Protein AF-A0A8E3B2D6-F1 (afdb_monomer_lite)

Secondary structure (DSSP, 8-state):
--PPPPHHHHHHHHHHHHTT--HHHHHHHHT--TTHHHHHHHHTT-----------HHHHHHHHHHHHHHHTTS---PPPPP----------HHHHHHHHHTT--HHHHHHHTT--HHHHHHHH-

Foldseek 3Di:
DPPPDDVVLLVVLQVCQQVQHQLVVNCVVVVHDSCVSVVSCVVVVHDHPHPPDPDPVVVVVVVVVVVVVVVVPDDDDDDDDDPPPDPPDCPPLVVLVVVVVVVDDLVVSCVVRVHDSVVSVVSVD

Structure (mmCIF, N/CA/C/O backbone):
data_AF-A0A8E3B2D6-F1
#
_entry.id   AF-A0A8E3B2D6-F1
#
loop_
_atom_site.group_PDB
_atom_site.id
_atom_site.type_symbol
_atom_site.label_atom_id
_atom_site.label_alt_id
_atom_site.label_comp_id
_atom_site.label_asym_id
_atom_site.label_entity_id
_atom_site.label_seq_id
_atom_site.pdbx_PDB_ins_code
_atom_site.Cartn_x
_atom_site.Cartn_y
_atom_site.Cartn_z
_atom_site.occupancy
_atom_site.B_iso_or_equiv
_atom_site.auth_seq_id
_atom_site.auth_comp_id
_atom_site.auth_asym_id
_atom_site.auth_atom_id
_atom_site.pdbx_PD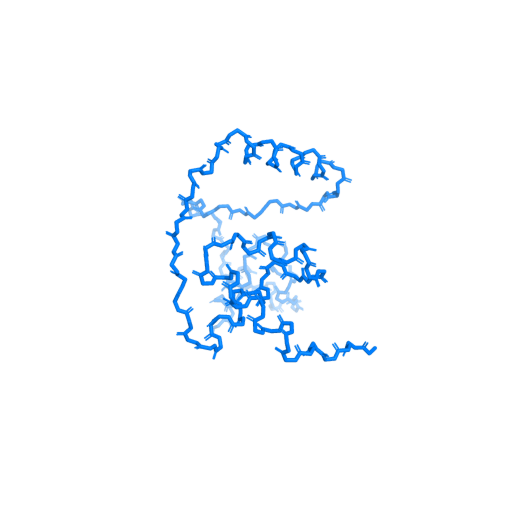B_model_num
ATOM 1 N N . MET A 1 1 ? 3.309 16.038 20.277 1.00 38.91 1 MET A N 1
ATOM 2 C CA . MET A 1 1 ? 3.167 14.823 21.113 1.00 38.91 1 MET A CA 1
ATOM 3 C C . MET A 1 1 ? 1.887 14.099 20.717 1.00 38.91 1 MET A C 1
ATOM 5 O O . MET A 1 1 ? 0.816 14.669 20.875 1.00 38.91 1 MET A O 1
ATOM 9 N N . ILE A 1 2 ? 1.976 12.890 20.154 1.00 51.38 2 ILE A N 1
ATOM 10 C CA . ILE A 1 2 ? 0.794 12.060 19.865 1.00 51.38 2 ILE A CA 1
ATOM 11 C C . ILE A 1 2 ?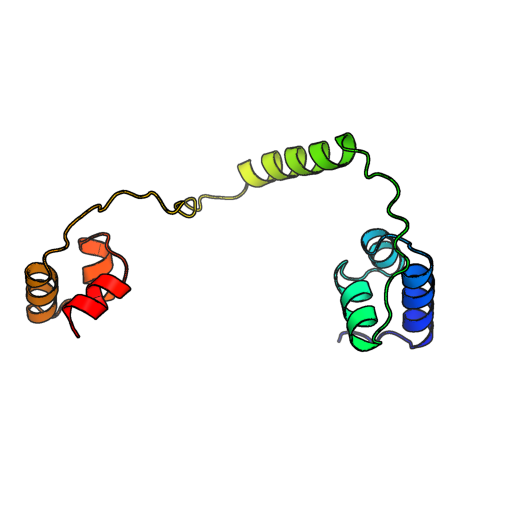 0.401 11.389 21.182 1.00 51.38 2 ILE A C 1
ATOM 13 O O . ILE A 1 2 ? 1.166 10.589 21.716 1.00 51.38 2 ILE A O 1
ATOM 17 N N . LYS A 1 3 ? -0.750 11.767 21.744 1.00 60.06 3 LYS A N 1
ATOM 18 C CA . LYS A 1 3 ? -1.243 11.208 23.009 1.00 60.06 3 LYS A CA 1
ATOM 19 C C . LYS A 1 3 ? -1.510 9.707 22.801 1.00 60.06 3 LYS A C 1
ATOM 21 O O . LYS A 1 3 ? -2.235 9.370 21.861 1.00 60.06 3 LYS A O 1
ATOM 26 N N . PRO A 1 4 ? -0.929 8.802 23.608 1.00 63.56 4 PRO A N 1
ATOM 27 C CA . PRO A 1 4 ? -1.187 7.376 23.465 1.00 63.56 4 PRO A CA 1
ATOM 28 C C . PRO A 1 4 ? -2.681 7.113 23.675 1.00 63.56 4 PRO A C 1
ATOM 30 O O . PRO A 1 4 ? -3.291 7.590 24.630 1.00 63.56 4 PRO A O 1
ATOM 33 N N . LEU A 1 5 ? -3.286 6.398 22.728 1.00 69.38 5 LEU A N 1
ATOM 34 C CA . LEU A 1 5 ? -4.701 6.051 22.768 1.00 69.38 5 LEU A CA 1
ATOM 35 C C . LEU A 1 5 ? -4.975 5.152 23.985 1.00 69.38 5 LEU A C 1
ATOM 37 O O . LEU A 1 5 ? -4.338 4.098 24.086 1.00 69.38 5 LEU A O 1
ATOM 41 N N . SER A 1 6 ? -5.914 5.563 24.852 1.00 82.19 6 SER A N 1
ATOM 42 C CA . SER A 1 6 ? -6.349 4.788 26.030 1.00 82.19 6 SER A CA 1
ATOM 43 C C . SER A 1 6 ? -6.769 3.377 25.630 1.00 82.19 6 SER A C 1
ATOM 45 O O . SER A 1 6 ? -7.349 3.183 24.555 1.00 82.19 6 SER A O 1
ATOM 47 N N . GLU A 1 7 ? -6.505 2.398 26.491 1.00 80.50 7 GLU A N 1
ATOM 48 C CA . GLU A 1 7 ? -6.865 1.001 26.236 1.00 80.50 7 GLU A CA 1
ATOM 49 C C . GLU A 1 7 ? -8.373 0.808 26.037 1.00 80.50 7 GLU A C 1
ATOM 51 O O . GLU A 1 7 ? -8.776 0.029 25.173 1.00 80.50 7 GLU A O 1
ATOM 56 N N . ASP A 1 8 ? -9.210 1.585 26.728 1.00 84.25 8 ASP A N 1
ATOM 57 C CA . ASP A 1 8 ? -10.671 1.555 26.569 1.00 84.25 8 ASP A CA 1
ATOM 58 C C . ASP A 1 8 ? -11.097 1.889 25.140 1.00 84.25 8 ASP A C 1
ATOM 60 O O . ASP A 1 8 ? -11.921 1.201 24.538 1.00 84.25 8 ASP A O 1
ATOM 64 N N . LYS A 1 9 ? -10.458 2.901 24.541 1.00 84.56 9 LYS A N 1
ATOM 65 C CA . LYS A 1 9 ? -10.723 3.283 23.150 1.00 84.56 9 LYS A CA 1
ATOM 66 C C . LYS A 1 9 ? -10.307 2.174 22.191 1.00 84.56 9 LYS A C 1
ATOM 68 O O . LYS A 1 9 ? -11.007 1.928 21.217 1.00 84.56 9 LYS A O 1
ATOM 73 N N . ARG A 1 10 ? -9.194 1.482 22.464 1.00 86.19 10 ARG A N 1
ATOM 74 C CA . ARG A 1 10 ? -8.750 0.341 21.645 1.00 86.19 10 ARG A CA 1
ATOM 75 C C . ARG A 1 10 ? -9.746 -0.810 21.696 1.00 86.19 10 ARG A C 1
ATOM 77 O O . ARG A 1 10 ? -10.041 -1.378 20.646 1.00 86.19 10 ARG A O 1
ATOM 84 N N . ARG A 1 11 ? -10.283 -1.132 22.877 1.00 86.94 11 ARG A N 1
ATOM 85 C CA . ARG A 1 11 ? -11.314 -2.173 23.013 1.00 86.94 11 ARG A CA 1
ATOM 86 C C . ARG A 1 11 ? -12.575 -1.813 22.245 1.00 86.94 11 ARG A C 1
ATOM 88 O O . ARG A 1 11 ? -13.087 -2.659 21.521 1.00 86.94 11 ARG A O 1
ATOM 95 N N . GLU A 1 12 ? -13.023 -0.566 22.339 1.00 88.56 12 GLU A N 1
ATOM 96 C CA . GLU A 1 12 ? -14.249 -0.142 21.663 1.00 88.56 12 GLU A CA 1
ATOM 97 C C . GLU A 1 12 ? -14.108 -0.154 20.133 1.00 88.56 12 GLU A C 1
ATOM 99 O O . GLU A 1 12 ? -14.977 -0.664 19.427 1.00 88.56 12 GLU A O 1
ATOM 104 N N . ILE A 1 13 ? -12.960 0.286 19.606 1.00 87.00 13 ILE A N 1
ATOM 105 C CA . ILE A 1 13 ? -12.628 0.169 18.174 1.00 87.00 13 ILE A CA 1
ATOM 106 C C . ILE A 1 13 ? -12.706 -1.288 17.714 1.00 87.00 13 ILE A C 1
ATOM 108 O O . ILE A 1 13 ? -13.289 -1.579 16.669 1.00 87.00 13 ILE A O 1
ATOM 112 N N . MET A 1 14 ? -12.130 -2.209 18.489 1.00 86.38 14 MET A N 1
ATOM 113 C CA . MET A 1 14 ? -12.133 -3.631 18.149 1.00 86.38 14 MET A CA 1
ATOM 114 C C . MET A 1 14 ? -13.523 -4.255 18.267 1.00 86.38 14 MET A C 1
ATOM 116 O O . MET A 1 14 ? -13.874 -5.090 17.435 1.00 86.38 14 MET A O 1
ATOM 120 N N . ARG A 1 15 ? -14.341 -3.817 19.229 1.00 86.38 15 ARG A N 1
ATOM 121 C CA . ARG A 1 15 ? -15.745 -4.229 19.351 1.00 86.38 15 ARG A CA 1
ATOM 122 C C . ARG A 1 15 ? -16.531 -3.874 18.089 1.00 86.38 15 ARG A C 1
ATOM 124 O O . ARG A 1 15 ? -17.184 -4.746 17.521 1.00 86.38 15 ARG A O 1
ATOM 131 N N . LEU A 1 16 ? -16.416 -2.632 17.615 1.00 84.75 16 LEU A N 1
ATOM 132 C CA . LEU A 1 16 ? -17.072 -2.175 16.383 1.00 84.75 16 LEU A CA 1
ATOM 133 C C . LEU A 1 16 ? -16.528 -2.895 15.142 1.00 84.75 16 LEU A C 1
ATOM 135 O O . LEU A 1 16 ? -17.289 -3.264 14.249 1.00 84.75 16 LEU A O 1
ATOM 139 N N . TYR A 1 17 ? -15.218 -3.151 15.103 1.00 83.94 17 TYR A N 1
ATOM 140 C CA . TYR A 1 17 ? -14.580 -3.878 14.007 1.00 83.94 17 TYR A CA 1
ATOM 141 C C . TYR A 1 17 ? -15.098 -5.318 13.891 1.00 83.94 17 TYR A C 1
ATOM 143 O O . TYR A 1 17 ? -15.428 -5.772 12.795 1.00 83.94 17 TYR A O 1
ATOM 151 N N . VAL A 1 18 ? -15.213 -6.027 15.019 1.00 83.31 18 VAL A N 1
ATOM 152 C CA . VAL A 1 18 ? -15.770 -7.390 15.077 1.00 83.31 18 VAL A CA 1
ATOM 153 C C . VAL A 1 18 ? -17.269 -7.399 14.775 1.00 83.31 18 VAL A C 1
ATOM 155 O O . VAL A 1 18 ? -17.741 -8.333 14.130 1.00 83.31 18 VAL A O 1
ATOM 158 N N . ALA A 1 19 ? -17.997 -6.350 15.168 1.00 81.75 19 ALA A N 1
ATOM 159 C CA . ALA A 1 19 ? -19.407 -6.157 14.826 1.00 81.75 19 ALA A CA 1
ATOM 160 C C . ALA A 1 19 ? -19.649 -5.890 13.326 1.00 81.75 19 ALA A C 1
ATOM 162 O O . ALA A 1 19 ? -20.794 -5.832 12.896 1.00 81.75 19 ALA A O 1
ATOM 163 N N . GLY A 1 20 ? -18.589 -5.740 12.524 1.00 77.94 20 GLY A N 1
ATOM 164 C CA . GLY A 1 20 ? -18.686 -5.564 11.076 1.00 77.94 20 GLY A CA 1
ATOM 165 C C . GLY A 1 20 ? -18.743 -4.106 10.623 1.00 77.94 20 GLY A C 1
ATOM 166 O O . GLY A 1 20 ? -18.706 -3.866 9.415 1.00 77.94 20 GLY A O 1
ATOM 167 N N . VAL A 1 21 ? -18.720 -3.135 11.544 1.00 82.56 21 VAL A N 1
ATOM 168 C CA . VAL A 1 21 ? -18.785 -1.701 11.219 1.00 82.56 21 VAL A CA 1
ATOM 169 C C . VAL A 1 21 ? -17.645 -1.317 10.258 1.00 82.56 21 VAL A C 1
ATOM 171 O O . VAL A 1 21 ? -16.503 -1.768 10.436 1.00 82.56 21 VAL A O 1
ATOM 174 N N . PRO A 1 22 ? -17.907 -0.513 9.212 1.00 82.44 22 PRO A N 1
ATOM 175 C CA . PRO A 1 22 ? -16.874 -0.071 8.284 1.00 82.44 22 PRO A CA 1
ATOM 176 C C . PRO A 1 22 ? -15.737 0.673 8.992 1.00 82.44 22 PRO A C 1
ATOM 178 O O . PRO A 1 22 ? -15.957 1.582 9.790 1.00 82.44 22 PRO A O 1
ATOM 181 N N . THR A 1 23 ? -14.488 0.357 8.640 1.00 82.38 23 THR A N 1
ATOM 182 C CA . THR A 1 23 ? -13.305 0.988 9.254 1.00 82.38 23 THR A CA 1
ATOM 183 C C . THR A 1 23 ? -13.275 2.505 9.084 1.00 82.38 23 THR A C 1
ATOM 185 O O . THR A 1 23 ? -12.739 3.196 9.943 1.00 82.38 23 THR A O 1
ATOM 188 N N . ALA A 1 24 ? -13.873 3.032 8.011 1.00 80.56 24 ALA A N 1
ATOM 189 C CA . ALA A 1 24 ? -14.004 4.467 7.774 1.00 80.56 24 ALA A CA 1
ATOM 190 C C . ALA A 1 24 ? -14.919 5.152 8.803 1.00 80.56 24 ALA A C 1
ATOM 192 O O . ALA A 1 24 ? -14.613 6.256 9.251 1.00 80.56 24 ALA A O 1
ATOM 193 N N . GLU A 1 25 ? -16.008 4.497 9.205 1.00 83.12 25 GLU A N 1
ATOM 194 C CA . GLU A 1 25 ? -16.927 5.017 10.221 1.00 83.12 25 GLU A CA 1
ATOM 195 C C . GLU A 1 25 ? -16.304 4.954 11.609 1.00 83.12 25 GLU A C 1
ATOM 197 O O . GLU A 1 25 ? -16.301 5.957 12.324 1.00 83.12 25 GLU A O 1
ATOM 202 N N . ILE A 1 26 ? -15.670 3.825 11.944 1.00 85.50 26 ILE A N 1
ATOM 203 C CA . ILE A 1 26 ? -14.900 3.684 13.186 1.00 85.50 26 ILE A CA 1
ATOM 204 C C . ILE A 1 26 ? -13.812 4.766 13.241 1.00 85.50 26 ILE A C 1
ATOM 206 O O . ILE A 1 26 ? -13.649 5.460 14.238 1.00 85.50 26 ILE A O 1
ATOM 210 N N . ALA A 1 27 ? -13.087 4.983 12.148 1.00 85.06 27 ALA A N 1
ATOM 211 C CA . ALA A 1 27 ? -12.042 5.994 12.106 1.00 85.06 27 ALA A CA 1
ATOM 212 C C . ALA A 1 27 ? -12.579 7.422 12.294 1.00 85.06 27 ALA A C 1
ATOM 214 O O . ALA A 1 27 ? -11.969 8.205 13.023 1.00 85.06 27 ALA A O 1
ATOM 215 N N . LYS A 1 28 ? -13.738 7.744 11.702 1.00 84.38 28 LYS A N 1
ATOM 216 C CA . LYS A 1 28 ? -14.411 9.039 11.880 1.00 84.38 28 LYS A CA 1
ATOM 217 C C . LYS A 1 28 ? -14.865 9.244 13.326 1.00 84.38 28 LYS A C 1
ATOM 219 O O . LYS A 1 28 ? -14.605 10.305 13.885 1.00 84.38 28 LYS A O 1
ATOM 224 N N . ALA A 1 29 ? -15.477 8.231 13.938 1.00 84.44 29 ALA A N 1
ATOM 225 C CA . ALA A 1 29 ? -15.976 8.298 15.313 1.00 84.44 29 ALA A CA 1
ATOM 226 C C . ALA A 1 29 ? -14.858 8.551 16.339 1.00 84.44 29 ALA A C 1
ATOM 228 O O . ALA A 1 29 ? -15.069 9.237 17.336 1.00 84.44 29 ALA A O 1
ATOM 229 N N . PHE A 1 30 ? -13.652 8.043 16.074 1.00 84.56 30 PHE A N 1
ATOM 230 C CA . PHE A 1 30 ? -12.513 8.173 16.984 1.00 84.56 30 PHE A CA 1
ATOM 231 C C . PHE A 1 30 ? -11.446 9.184 16.525 1.00 84.56 30 PHE A C 1
ATOM 233 O O . PHE A 1 30 ? -10.406 9.298 17.177 1.00 84.56 30 PHE A O 1
ATOM 240 N N . GLY A 1 31 ? -11.681 9.917 15.431 1.00 85.12 31 GLY A N 1
ATOM 241 C CA . GLY A 1 31 ? -10.760 10.940 14.922 1.00 85.12 31 GLY A CA 1
ATOM 242 C C . GLY A 1 31 ? -9.388 10.392 14.515 1.00 85.12 31 GLY A C 1
ATOM 243 O O . GLY A 1 31 ? -8.362 11.003 14.807 1.00 85.12 31 GLY A O 1
ATOM 244 N N . MET A 1 32 ? -9.353 9.218 13.883 1.00 84.06 32 MET A N 1
ATOM 245 C CA . MET A 1 32 ? -8.118 8.519 13.509 1.00 84.06 32 MET A CA 1
ATOM 246 C C . MET A 1 32 ? -8.057 8.185 12.018 1.00 84.06 32 MET A C 1
ATOM 248 O O . MET A 1 32 ? -9.000 8.401 11.264 1.00 84.06 32 MET A O 1
ATOM 252 N N . SER A 1 33 ? -6.921 7.641 11.581 1.00 84.25 33 SER A N 1
ATOM 253 C CA . SER A 1 33 ? -6.754 7.166 10.207 1.00 84.25 33 SER A CA 1
ATOM 254 C C . SER A 1 33 ? -7.639 5.948 9.924 1.00 84.25 33 SER A C 1
ATOM 256 O O . SER A 1 33 ? -7.708 5.026 10.736 1.00 84.25 33 SER A O 1
ATOM 258 N N . ALA A 1 34 ? -8.237 5.899 8.729 1.00 76.44 34 ALA A N 1
ATOM 259 C CA . ALA A 1 34 ? -9.036 4.768 8.243 1.00 76.44 34 ALA A CA 1
ATOM 260 C C . ALA A 1 34 ? -8.267 3.434 8.230 1.00 76.44 34 ALA A C 1
ATOM 262 O O . ALA A 1 34 ? -8.871 2.364 8.321 1.00 76.44 34 ALA A O 1
ATOM 263 N N . SER A 1 35 ? -6.934 3.489 8.158 1.00 80.38 35 SER A N 1
ATOM 264 C CA . SER A 1 35 ? -6.070 2.305 8.196 1.00 80.38 35 SER A CA 1
ATOM 265 C C . SER A 1 35 ? -5.846 1.772 9.614 1.00 80.38 35 SER A C 1
ATOM 267 O O . SER A 1 35 ? -5.451 0.618 9.773 1.00 80.38 35 SER A O 1
ATOM 269 N N . TYR A 1 36 ? -6.087 2.581 10.650 1.00 85.12 36 TYR A N 1
ATOM 270 C CA . TYR A 1 36 ? -5.752 2.227 12.030 1.00 85.12 36 TYR A CA 1
ATOM 271 C C . TYR A 1 36 ? -6.557 1.033 12.572 1.00 85.12 36 TYR A C 1
ATOM 273 O O . TYR A 1 36 ? -5.922 0.113 13.086 1.00 85.12 36 TYR A O 1
ATOM 281 N N . PRO A 1 37 ? -7.898 0.953 12.416 1.00 83.12 37 PRO A N 1
ATOM 282 C CA . PRO A 1 37 ? -8.664 -0.202 12.897 1.00 83.12 37 PRO A CA 1
ATOM 283 C C . PRO A 1 37 ? -8.210 -1.520 12.254 1.00 83.12 37 PRO A C 1
ATOM 285 O O . PRO A 1 37 ? -8.090 -2.534 12.933 1.00 83.12 37 PRO A O 1
ATOM 288 N N . SER A 1 38 ? -7.869 -1.490 10.960 1.00 81.81 38 SER A N 1
ATOM 289 C CA . SER A 1 38 ? -7.362 -2.664 10.239 1.00 81.81 38 SER A CA 1
ATOM 290 C C . SER A 1 38 ? -5.968 -3.081 10.714 1.00 81.81 38 SER A C 1
ATOM 292 O O . SER A 1 38 ? -5.701 -4.272 10.855 1.00 81.81 38 SER A O 1
ATOM 294 N N . GLN A 1 39 ? -5.076 -2.121 10.977 1.00 83.94 39 GLN A N 1
ATOM 295 C CA . GLN A 1 39 ? -3.743 -2.405 11.523 1.00 83.94 39 GLN A CA 1
ATOM 296 C C . GLN A 1 39 ? -3.818 -2.937 12.958 1.00 83.94 39 GLN A C 1
ATOM 298 O O . GLN A 1 39 ? -3.054 -3.827 13.327 1.00 83.94 39 GLN A O 1
ATOM 303 N N . LEU A 1 40 ? -4.743 -2.410 13.764 1.00 83.81 40 LEU A N 1
ATOM 304 C CA . LEU A 1 40 ? -4.979 -2.879 15.126 1.00 83.81 40 LEU A CA 1
ATOM 305 C C . LEU A 1 40 ? -5.515 -4.316 15.126 1.00 83.81 40 LEU A C 1
ATOM 307 O O . LEU A 1 40 ? -5.005 -5.148 15.871 1.00 83.81 40 LEU A O 1
ATOM 311 N N . ALA A 1 41 ? -6.459 -4.630 14.237 1.00 82.19 41 ALA A N 1
ATOM 312 C CA . ALA A 1 41 ? -6.972 -5.986 14.065 1.00 82.19 41 ALA A CA 1
ATOM 313 C C . ALA A 1 41 ? -5.890 -6.977 13.612 1.00 82.19 41 ALA A C 1
ATOM 315 O O . ALA A 1 41 ? -5.805 -8.072 14.164 1.00 82.19 41 ALA A O 1
ATOM 316 N N . ALA A 1 42 ? -5.021 -6.574 12.676 1.00 81.94 42 ALA A N 1
ATOM 317 C CA . ALA A 1 42 ? -3.892 -7.392 12.230 1.00 81.94 42 ALA A CA 1
ATOM 318 C C . ALA A 1 42 ? -2.906 -7.694 13.372 1.00 81.94 42 ALA A C 1
ATOM 320 O O . ALA A 1 42 ? -2.440 -8.820 13.501 1.00 81.94 42 ALA A O 1
ATOM 321 N N . ARG A 1 43 ? -2.630 -6.717 14.249 1.00 83.31 43 ARG A N 1
ATOM 322 C CA . ARG A 1 43 ? -1.774 -6.926 15.432 1.00 83.31 43 ARG A CA 1
ATOM 323 C C . ARG A 1 43 ? -2.385 -7.872 16.463 1.00 83.31 43 ARG A C 1
ATOM 325 O O . ARG A 1 43 ? -1.647 -8.552 17.164 1.00 83.31 43 ARG A O 1
ATOM 332 N N . LEU A 1 44 ? -3.710 -7.885 16.572 1.00 80.00 44 LEU A N 1
ATOM 333 C CA . LEU A 1 44 ? -4.443 -8.705 17.537 1.00 80.00 44 LEU A CA 1
ATOM 334 C C . LEU A 1 44 ? -4.886 -10.060 16.957 1.00 80.00 44 LEU A C 1
ATOM 336 O O . LEU A 1 44 ? -5.566 -10.806 17.651 1.00 80.00 44 LEU A O 1
ATOM 340 N N . ASN A 1 45 ? -4.514 -10.381 15.708 1.00 78.94 45 ASN A N 1
ATOM 341 C CA . ASN A 1 45 ? -4.956 -11.575 14.972 1.00 78.94 45 ASN A CA 1
ATOM 342 C C . ASN A 1 45 ? -6.486 -11.758 14.976 1.00 78.94 45 ASN A C 1
ATOM 344 O O . ASN A 1 45 ? -7.000 -12.873 15.041 1.00 78.94 45 ASN A O 1
ATOM 348 N N . VAL A 1 46 ? -7.228 -10.649 14.917 1.00 76.44 46 VAL A N 1
ATOM 349 C CA . VAL A 1 46 ? -8.693 -10.670 14.940 1.00 76.44 46 VAL A CA 1
ATOM 350 C C . VAL A 1 46 ? -9.233 -10.664 13.516 1.00 76.44 46 VAL A C 1
ATOM 352 O O . VAL A 1 46 ? -9.113 -9.676 12.785 1.00 76.44 46 VAL A O 1
ATOM 355 N N . THR A 1 47 ? -9.884 -11.759 13.136 1.00 64.38 47 THR A N 1
ATOM 356 C CA . THR A 1 47 ? -10.574 -11.880 11.850 1.00 64.38 47 THR A CA 1
ATOM 357 C C . THR A 1 47 ? -11.893 -11.113 11.887 1.00 64.38 47 THR A C 1
ATOM 359 O O . THR A 1 47 ? -12.714 -11.289 12.788 1.00 64.38 47 THR A O 1
ATOM 362 N N . ARG A 1 48 ? -12.114 -10.246 10.896 1.00 66.19 48 ARG A N 1
ATOM 363 C CA . ARG A 1 48 ? -13.364 -9.488 10.767 1.00 66.19 48 ARG A CA 1
ATOM 364 C C . ARG A 1 48 ? -14.503 -10.432 10.367 1.00 66.19 48 ARG A C 1
ATOM 366 O O . ARG A 1 48 ? -14.378 -11.139 9.371 1.00 66.19 48 ARG A O 1
ATOM 373 N N . ARG A 1 49 ? -15.635 -10.397 11.080 1.00 56.59 49 ARG A N 1
ATOM 374 C CA . ARG A 1 49 ? -16.906 -10.940 10.571 1.00 56.59 49 ARG A CA 1
ATOM 375 C C . ARG A 1 49 ? -17.490 -9.907 9.615 1.00 56.59 49 ARG A C 1
ATOM 377 O O . ARG A 1 49 ? -18.099 -8.930 10.032 1.00 56.59 49 ARG A O 1
ATOM 384 N N . VAL A 1 50 ? -17.191 -10.050 8.331 1.00 56.53 50 VAL A N 1
ATOM 385 C CA . VAL A 1 50 ? -17.600 -9.072 7.324 1.00 56.53 50 VAL A CA 1
ATOM 386 C C . VAL A 1 50 ? -19.012 -9.404 6.849 1.00 56.53 50 VAL A C 1
ATOM 388 O O . VAL A 1 50 ? -19.178 -10.231 5.960 1.00 56.53 50 VAL A O 1
ATOM 391 N N . GLN A 1 51 ? -20.027 -8.749 7.411 1.00 48.38 51 GLN A N 1
ATOM 392 C CA . GLN A 1 51 ? -21.247 -8.488 6.647 1.00 48.38 51 GLN A CA 1
ATOM 393 C C . GLN A 1 51 ? -20.979 -7.205 5.860 1.00 48.38 51 GLN A C 1
ATOM 395 O O . GLN A 1 51 ? -21.057 -6.103 6.394 1.00 48.38 51 GLN A O 1
ATOM 400 N N . HIS A 1 52 ? -20.512 -7.350 4.620 1.00 48.88 52 HIS A N 1
ATOM 401 C CA . HIS A 1 52 ? -20.505 -6.225 3.695 1.00 48.88 52 HIS A CA 1
ATOM 402 C C . HIS A 1 52 ? -21.945 -6.068 3.214 1.00 48.88 52 HIS A C 1
ATOM 404 O O . HIS A 1 52 ? -22.382 -6.838 2.363 1.00 48.88 52 HIS A O 1
ATOM 410 N N . GLU A 1 53 ? -22.677 -5.091 3.755 1.00 51.06 53 GLU A N 1
ATOM 411 C CA . GLU A 1 53 ? -23.827 -4.570 3.020 1.00 51.06 53 GLU A CA 1
ATOM 412 C C . GLU A 1 53 ? -23.343 -4.123 1.632 1.00 51.06 53 GLU A C 1
ATOM 414 O O . GLU A 1 53 ? -22.222 -3.593 1.509 1.00 51.06 53 GLU A O 1
ATOM 419 N N . PRO A 1 54 ? -24.123 -4.420 0.576 1.00 46.88 54 PRO A N 1
ATOM 420 C CA . PRO A 1 54 ? -23.755 -4.090 -0.785 1.00 46.88 54 PRO A CA 1
ATOM 421 C C . PRO A 1 54 ? -23.496 -2.592 -0.847 1.00 46.88 54 PRO A C 1
ATOM 423 O O . PRO A 1 54 ? -24.333 -1.762 -0.523 1.00 46.88 54 PRO A O 1
ATOM 426 N N . ARG A 1 55 ? -22.266 -2.255 -1.212 1.00 47.69 55 ARG A N 1
ATOM 427 C CA . ARG A 1 55 ? -21.845 -0.881 -1.416 1.00 47.69 55 ARG A CA 1
ATOM 428 C C . ARG A 1 55 ? -22.661 -0.358 -2.592 1.00 47.69 55 ARG A C 1
ATOM 430 O O . ARG A 1 55 ? -22.374 -0.782 -3.710 1.00 47.69 55 ARG A O 1
ATOM 437 N N . ASP A 1 56 ? -23.642 0.510 -2.343 1.00 42.25 56 ASP A N 1
ATOM 438 C CA . ASP A 1 56 ? -24.381 1.181 -3.411 1.00 42.25 56 ASP A CA 1
ATOM 439 C C . ASP A 1 56 ? -23.370 1.731 -4.433 1.00 42.25 56 ASP A C 1
ATOM 441 O O . ASP A 1 56 ? -22.505 2.551 -4.081 1.00 42.25 56 ASP A O 1
ATOM 445 N N . PRO A 1 57 ? -23.379 1.215 -5.675 1.00 53.72 57 PRO A N 1
ATOM 446 C CA . PRO A 1 57 ? -22.336 1.498 -6.658 1.00 53.72 57 PRO A CA 1
ATOM 447 C C . PRO A 1 57 ? -22.300 2.983 -7.043 1.00 53.72 57 PRO A C 1
ATOM 449 O O . PRO A 1 57 ? -21.256 3.496 -7.453 1.00 53.72 57 PRO A O 1
ATOM 452 N N . GLU A 1 58 ? -23.411 3.685 -6.838 1.00 45.72 58 GLU A N 1
ATOM 453 C CA . GLU A 1 58 ? -23.626 5.083 -7.197 1.00 45.72 58 GLU A CA 1
ATOM 454 C C . GLU A 1 58 ? -22.820 6.046 -6.306 1.00 45.72 58 GLU A C 1
ATOM 456 O O . GLU A 1 58 ? -22.020 6.842 -6.803 1.00 45.72 58 GLU A O 1
ATOM 461 N N . ALA A 1 59 ? -22.857 5.862 -4.980 1.00 50.00 59 ALA A N 1
ATOM 462 C CA . ALA A 1 59 ? -22.078 6.676 -4.037 1.00 50.00 59 ALA A CA 1
ATOM 463 C C . ALA A 1 59 ? -20.551 6.461 -4.165 1.00 50.00 59 ALA A C 1
ATOM 465 O O . ALA A 1 59 ? -19.735 7.308 -3.775 1.00 50.00 59 ALA A O 1
ATOM 466 N N . ALA A 1 60 ? -20.132 5.311 -4.706 1.00 49.12 60 ALA A N 1
ATOM 467 C CA . ALA A 1 60 ? -18.732 5.022 -5.010 1.00 49.12 60 ALA A CA 1
ATOM 468 C C . ALA A 1 60 ? -18.259 5.690 -6.316 1.00 49.12 60 ALA A C 1
ATOM 470 O O . ALA A 1 60 ? -17.077 6.044 -6.418 1.00 49.12 60 ALA A O 1
ATOM 471 N N . ALA A 1 61 ? -19.159 5.885 -7.284 1.00 52.28 61 ALA A N 1
ATOM 472 C CA . ALA A 1 61 ? -18.888 6.588 -8.535 1.00 52.28 61 ALA A CA 1
ATOM 473 C C . ALA A 1 61 ? -18.784 8.108 -8.322 1.00 52.28 61 ALA A C 1
ATOM 475 O O . ALA A 1 61 ? -17.846 8.733 -8.822 1.00 52.28 61 ALA A O 1
ATOM 476 N N . GLU A 1 62 ? -19.642 8.686 -7.482 1.00 51.09 62 GLU A N 1
ATOM 477 C CA . GLU A 1 62 ? -19.626 10.124 -7.174 1.00 51.09 62 GLU A CA 1
ATOM 478 C C . GLU A 1 62 ? -18.313 10.570 -6.511 1.00 51.09 62 GLU A C 1
ATOM 480 O O . GLU A 1 62 ? -17.706 11.572 -6.893 1.00 51.09 62 GLU A O 1
ATOM 485 N N . LYS A 1 63 ? -17.770 9.762 -5.588 1.00 51.19 63 LYS A N 1
ATOM 486 C CA . LYS A 1 63 ? -16.450 10.029 -4.985 1.00 51.19 63 LYS A CA 1
ATOM 487 C C . LYS A 1 63 ? -15.288 9.874 -5.972 1.00 51.19 63 LYS A C 1
ATOM 489 O O . LYS A 1 63 ? -14.229 10.463 -5.744 1.00 51.19 63 LYS A O 1
ATOM 494 N N . ARG A 1 64 ? -15.447 9.100 -7.054 1.00 51.25 64 ARG A N 1
ATOM 495 C CA . ARG A 1 64 ? -14.461 9.034 -8.149 1.00 51.25 64 ARG A CA 1
ATOM 496 C C . ARG A 1 64 ? -14.544 10.276 -9.037 1.00 51.25 64 ARG A C 1
ATOM 498 O O . ARG A 1 64 ? -13.491 10.814 -9.366 1.00 51.25 64 ARG A O 1
ATOM 505 N N . HIS A 1 65 ? -15.747 10.771 -9.331 1.00 48.53 65 HIS A N 1
ATOM 506 C CA . HIS A 1 65 ? -15.944 12.005 -10.099 1.00 48.53 65 HIS A CA 1
ATOM 507 C C . HIS A 1 65 ? -15.477 13.257 -9.341 1.00 48.53 65 HIS A C 1
ATOM 509 O O . HIS A 1 65 ? -14.693 14.033 -9.881 1.00 48.53 65 HIS A O 1
ATOM 515 N N . ALA A 1 66 ? -15.804 13.394 -8.053 1.00 45.44 66 ALA A N 1
ATOM 516 C CA . ALA A 1 66 ? -15.322 14.514 -7.236 1.00 45.44 66 ALA A CA 1
ATOM 517 C C . ALA A 1 66 ? -13.786 14.512 -7.061 1.00 45.44 66 ALA A C 1
ATOM 519 O O . ALA A 1 66 ? -13.147 15.563 -6.996 1.00 45.44 66 ALA A O 1
ATOM 520 N N . ARG A 1 67 ? -13.154 13.325 -7.033 1.00 43.19 67 ARG A N 1
ATOM 521 C CA . ARG A 1 67 ? -11.685 13.192 -7.025 1.00 43.19 67 ARG A CA 1
ATOM 522 C C . ARG A 1 67 ? -11.065 13.492 -8.395 1.00 43.19 67 ARG A C 1
ATOM 524 O O . ARG A 1 67 ? -9.931 13.964 -8.431 1.00 43.19 67 ARG A O 1
ATOM 531 N N . ALA A 1 68 ? -11.783 13.242 -9.490 1.00 48.53 68 ALA A N 1
ATOM 532 C CA . ALA A 1 68 ? -11.358 13.604 -10.841 1.00 48.53 68 ALA A CA 1
ATOM 533 C C . ALA A 1 68 ? -11.393 15.128 -11.055 1.00 48.53 68 ALA A C 1
ATOM 535 O O . ALA A 1 68 ? -10.431 15.683 -11.584 1.00 48.53 68 ALA A O 1
ATOM 536 N N . GLU A 1 69 ? -12.411 15.827 -10.544 1.00 42.62 69 GLU A N 1
ATOM 537 C CA . GLU A 1 69 ? -12.458 17.297 -10.605 1.00 42.62 69 GLU A CA 1
ATOM 538 C C . GLU A 1 69 ? -11.421 17.969 -9.688 1.00 42.62 69 GLU A C 1
ATOM 540 O O . GLU A 1 69 ? -10.802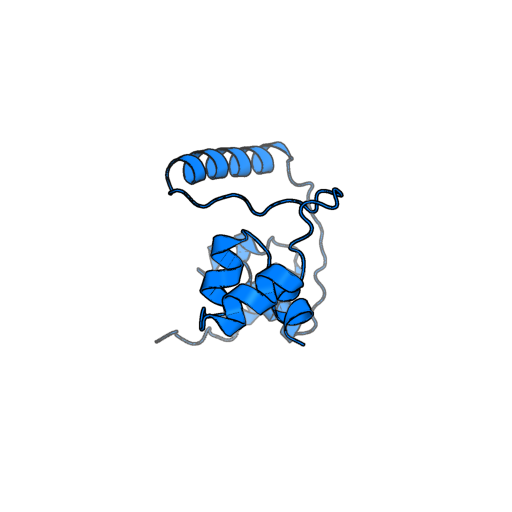 18.963 -10.071 1.00 42.62 69 GLU A O 1
ATOM 545 N N . ALA A 1 70 ? -11.127 17.394 -8.515 1.00 41.91 70 ALA A N 1
ATOM 546 C CA . ALA A 1 70 ? -10.042 17.886 -7.659 1.00 41.91 70 ALA A CA 1
ATOM 547 C C . ALA A 1 70 ? -8.636 17.619 -8.244 1.00 41.91 70 ALA A C 1
ATOM 549 O O . ALA A 1 70 ? -7.707 18.388 -7.989 1.00 41.91 70 ALA A O 1
ATOM 550 N N . ALA A 1 71 ? -8.468 16.565 -9.054 1.00 43.75 71 ALA A N 1
ATOM 551 C CA . ALA A 1 71 ? -7.214 16.266 -9.753 1.00 43.75 71 ALA A CA 1
ATOM 552 C C . ALA A 1 71 ? -6.951 17.214 -10.937 1.00 43.75 71 ALA A C 1
ATOM 554 O O . ALA A 1 71 ? -5.794 17.503 -11.236 1.00 43.75 71 ALA A O 1
ATOM 555 N N . ALA A 1 72 ? -7.993 17.775 -11.557 1.00 48.03 72 ALA A N 1
ATOM 556 C CA . ALA A 1 72 ? -7.841 18.740 -12.648 1.00 48.03 72 ALA A CA 1
ATOM 557 C C . ALA A 1 72 ? -7.236 20.087 -12.196 1.00 48.03 72 ALA A C 1
ATOM 559 O O . ALA A 1 72 ? -6.721 20.843 -13.018 1.00 48.03 72 ALA A O 1
ATOM 560 N N . LYS A 1 73 ? -7.248 20.389 -10.887 1.00 46.66 73 LYS A N 1
ATOM 561 C CA . LYS A 1 73 ? -6.733 21.652 -10.325 1.00 46.66 73 LYS A CA 1
ATOM 562 C C . LYS A 1 73 ? -5.374 21.534 -9.629 1.00 46.66 73 LYS A C 1
ATOM 564 O O . LYS A 1 73 ? -4.829 22.546 -9.189 1.00 46.66 73 LYS A O 1
ATOM 569 N N . VAL A 1 74 ? -4.784 20.336 -9.567 1.00 42.16 74 VAL A N 1
ATOM 570 C CA . VAL A 1 74 ? -3.449 20.114 -8.991 1.00 42.16 74 VAL A CA 1
ATOM 571 C C . VAL A 1 74 ? -2.506 19.562 -10.057 1.00 42.16 74 VAL A C 1
ATOM 573 O O . VAL A 1 74 ? -2.401 18.361 -10.247 1.00 42.16 74 VAL A O 1
ATOM 576 N N . LYS A 1 75 ? -1.815 20.497 -10.719 1.00 37.56 75 LYS A N 1
ATOM 577 C CA . LYS A 1 75 ? -0.471 20.390 -11.316 1.00 37.56 75 LYS A CA 1
ATOM 578 C C . LYS A 1 75 ? -0.103 19.082 -12.038 1.00 37.56 75 LYS A C 1
ATOM 580 O O . LYS A 1 75 ? 0.161 18.062 -11.416 1.00 37.56 75 LYS A O 1
ATOM 585 N N . ALA A 1 76 ? 0.127 19.230 -13.344 1.00 48.41 76 ALA A N 1
ATOM 586 C CA . ALA A 1 76 ? 1.345 18.795 -14.034 1.00 48.41 76 ALA A CA 1
ATOM 587 C C . ALA A 1 76 ? 2.166 17.698 -13.322 1.00 48.41 76 ALA A C 1
ATOM 589 O O . ALA A 1 76 ? 3.077 17.985 -12.546 1.00 48.41 76 ALA A O 1
ATOM 590 N N . ALA A 1 77 ? 1.877 16.443 -13.649 1.00 41.12 77 ALA A N 1
ATOM 591 C CA . ALA A 1 77 ? 2.789 15.320 -13.481 1.00 41.12 77 ALA A CA 1
ATOM 592 C C . ALA A 1 77 ? 2.496 14.326 -14.618 1.00 41.12 77 ALA A C 1
ATOM 594 O O . ALA A 1 77 ? 1.330 13.970 -14.803 1.00 41.12 77 ALA A O 1
ATOM 595 N N . PRO A 1 78 ? 3.490 13.917 -15.428 1.00 50.62 78 PRO A N 1
ATOM 596 C CA . PRO A 1 78 ? 3.230 13.056 -16.572 1.00 50.62 78 PRO A CA 1
ATOM 597 C C . PRO A 1 78 ? 2.776 11.656 -16.119 1.00 50.62 78 PRO A C 1
ATOM 599 O O . PRO A 1 78 ? 3.236 11.161 -15.082 1.00 50.62 78 PRO A O 1
ATOM 602 N N . PRO A 1 79 ? 1.868 11.019 -16.879 1.00 41.84 79 PRO A N 1
ATOM 603 C CA . PRO A 1 79 ? 1.318 9.713 -16.549 1.00 41.84 79 PRO A CA 1
ATOM 604 C C . PRO A 1 79 ? 2.412 8.642 -16.600 1.00 41.84 79 PRO A C 1
ATOM 606 O O . PRO A 1 79 ? 3.291 8.661 -17.461 1.00 41.84 79 PRO A O 1
ATOM 609 N N . LYS A 1 80 ? 2.353 7.693 -15.659 1.00 51.91 80 LYS A N 1
ATOM 610 C CA . LYS A 1 80 ? 3.161 6.468 -15.706 1.00 51.91 80 LYS A CA 1
ATOM 611 C C . LYS A 1 80 ? 2.842 5.737 -17.017 1.00 51.91 80 LYS A C 1
ATOM 613 O O . LYS A 1 80 ? 1.659 5.490 -17.246 1.00 51.91 80 LYS A O 1
ATOM 618 N N . PRO A 1 81 ? 3.834 5.384 -17.850 1.00 46.53 81 PRO A N 1
ATOM 619 C CA . PRO A 1 81 ? 3.554 4.636 -19.059 1.00 46.53 81 PRO A CA 1
ATOM 620 C C . PRO A 1 81 ? 3.167 3.202 -18.686 1.00 46.53 81 PRO A C 1
ATOM 622 O O . PRO A 1 81 ? 3.834 2.542 -17.885 1.00 46.53 81 PRO A O 1
ATOM 625 N N . GLU A 1 82 ? 2.054 2.756 -19.254 1.00 46.00 82 GLU A N 1
ATOM 626 C CA . GLU A 1 82 ? 1.651 1.356 -19.334 1.00 46.00 82 GLU A CA 1
ATOM 627 C C . GLU A 1 82 ? 2.766 0.536 -20.012 1.00 46.00 82 GLU A C 1
ATOM 629 O O . GLU A 1 82 ? 3.532 1.094 -20.808 1.00 46.00 82 GLU A O 1
ATOM 634 N N . PRO A 1 83 ? 2.908 -0.771 -19.721 1.00 45.19 83 PRO A N 1
ATOM 635 C CA . PRO A 1 83 ? 3.871 -1.613 -20.418 1.00 45.19 83 PRO A CA 1
ATOM 636 C C . PRO A 1 83 ? 3.369 -1.871 -21.845 1.00 45.19 83 PRO A C 1
ATOM 638 O O . PRO A 1 83 ? 2.759 -2.899 -22.128 1.00 45.19 83 PRO A O 1
ATOM 641 N N . SER A 1 84 ? 3.602 -0.907 -22.737 1.00 40.66 84 SER A N 1
ATOM 642 C CA . SER A 1 84 ? 3.382 -1.079 -24.167 1.00 40.66 84 SER A CA 1
ATOM 643 C C . SER A 1 84 ? 4.413 -2.070 -24.705 1.00 40.66 84 SER A C 1
ATOM 645 O O . SER A 1 84 ? 5.624 -1.873 -24.575 1.00 40.66 84 SER A O 1
ATOM 647 N N . LEU A 1 85 ? 3.902 -3.161 -25.264 1.00 49.25 85 LEU A N 1
ATOM 648 C CA . LEU A 1 85 ? 4.618 -4.257 -25.910 1.00 49.25 85 LEU A CA 1
ATOM 649 C C . LEU A 1 85 ? 5.169 -3.836 -27.284 1.00 49.25 85 LEU A C 1
ATOM 651 O O . LEU A 1 85 ? 4.885 -4.483 -28.285 1.00 49.25 85 LEU A O 1
ATOM 655 N N . GLU A 1 86 ? 5.982 -2.781 -27.342 1.00 40.00 86 GLU A N 1
ATOM 656 C CA . GLU A 1 86 ? 6.756 -2.456 -28.544 1.00 40.00 86 GLU A CA 1
ATOM 657 C C . GLU A 1 86 ? 8.253 -2.371 -28.210 1.00 40.00 86 GLU A C 1
ATOM 659 O O . GLU A 1 86 ? 8.632 -1.663 -27.271 1.00 40.00 86 GLU A O 1
ATOM 664 N N . PRO A 1 87 ? 9.137 -3.080 -28.942 1.00 49.38 87 PRO A N 1
ATOM 665 C CA . PRO A 1 87 ? 10.579 -3.012 -28.736 1.00 49.38 87 PRO A CA 1
ATOM 666 C C . PRO A 1 87 ? 11.106 -1.683 -29.292 1.00 49.38 87 PRO A C 1
ATOM 668 O O . PRO A 1 87 ? 11.678 -1.626 -30.379 1.00 49.38 87 PRO A O 1
ATOM 671 N N . MET A 1 88 ? 10.872 -0.586 -28.567 1.00 41.31 88 MET A N 1
ATOM 672 C CA . MET A 1 88 ? 11.215 0.746 -29.046 1.00 41.31 88 MET A CA 1
ATOM 673 C C . MET A 1 88 ? 12.568 1.223 -28.517 1.00 41.31 88 MET A C 1
ATOM 675 O O . MET A 1 88 ? 12.785 1.460 -27.330 1.00 41.31 88 MET A O 1
ATOM 679 N N . ASN A 1 89 ? 13.423 1.432 -29.511 1.00 50.28 89 ASN A N 1
ATOM 680 C CA . ASN A 1 89 ? 14.690 2.135 -29.538 1.00 50.28 89 ASN A CA 1
ATOM 681 C C . ASN A 1 89 ?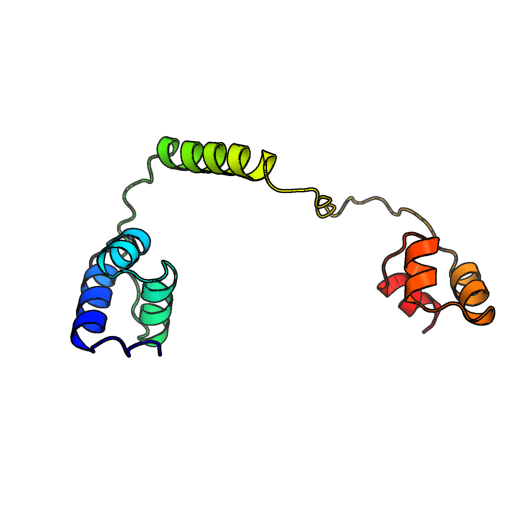 15.903 1.371 -28.999 1.00 50.28 89 ASN A C 1
ATOM 683 O O . ASN A 1 89 ? 16.257 1.395 -27.818 1.00 50.28 89 ASN A O 1
ATOM 687 N N . VAL A 1 90 ? 16.574 0.727 -29.954 1.00 55.03 90 VAL A N 1
ATOM 688 C CA . VAL A 1 90 ? 17.934 0.213 -29.860 1.00 55.03 90 VAL A CA 1
ATOM 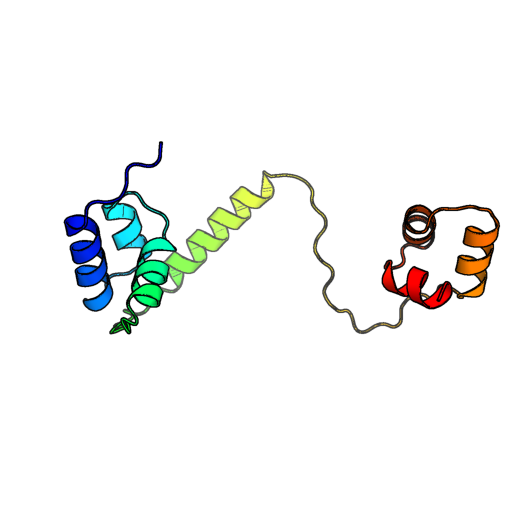689 C C . VAL A 1 90 ? 18.847 1.401 -29.556 1.00 55.03 90 VAL A C 1
ATOM 691 O O . VAL A 1 90 ? 19.392 2.050 -30.443 1.00 55.03 90 VAL A O 1
ATOM 694 N N . ASN A 1 91 ? 18.996 1.715 -28.272 1.00 59.75 91 ASN A N 1
ATOM 695 C CA . ASN A 1 91 ? 20.107 2.520 -27.797 1.00 59.75 91 ASN A CA 1
ATOM 696 C C . ASN A 1 91 ? 21.334 1.652 -28.008 1.00 59.75 91 ASN A C 1
ATOM 698 O O . ASN A 1 91 ? 21.673 0.843 -27.144 1.00 59.75 91 ASN A O 1
ATOM 702 N N . SER A 1 92 ? 21.908 1.728 -29.211 1.00 67.56 92 SER A N 1
ATOM 703 C CA . SER A 1 92 ? 23.088 0.963 -29.583 1.00 67.56 92 SER A CA 1
ATOM 704 C C . SER A 1 92 ? 24.079 1.118 -28.445 1.00 67.56 92 SER A C 1
ATOM 706 O O . SER A 1 92 ?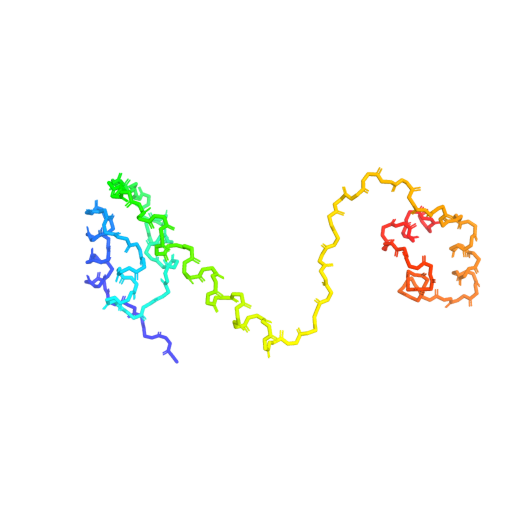 24.513 2.230 -28.161 1.00 67.56 92 SER A O 1
ATOM 708 N N . ALA A 1 93 ? 24.397 0.026 -27.750 1.00 76.94 93 ALA A N 1
ATOM 709 C CA . ALA A 1 93 ? 25.280 0.058 -26.585 1.00 76.94 93 ALA A CA 1
ATOM 710 C C . ALA A 1 93 ? 26.607 0.784 -26.896 1.00 76.94 93 ALA A C 1
ATOM 712 O O . ALA A 1 93 ? 27.212 1.389 -26.017 1.00 76.94 93 ALA A O 1
ATOM 713 N N . ALA A 1 94 ? 27.007 0.792 -28.172 1.00 80.81 94 ALA A N 1
ATOM 714 C CA . ALA A 1 94 ? 28.085 1.603 -28.723 1.00 80.81 94 ALA A CA 1
ATOM 715 C C . ALA A 1 94 ? 27.946 3.113 -28.442 1.00 80.81 94 ALA A C 1
ATOM 717 O O . ALA A 1 94 ? 28.917 3.731 -28.021 1.00 80.81 94 ALA A O 1
ATOM 718 N N . GLU A 1 95 ? 26.764 3.703 -28.611 1.00 82.44 95 GLU A N 1
ATOM 719 C CA . GLU A 1 95 ? 26.522 5.130 -28.368 1.00 82.44 95 GLU A CA 1
ATOM 720 C C . GLU A 1 95 ? 26.531 5.455 -26.868 1.00 82.44 95 GLU A C 1
ATOM 722 O O . GLU A 1 95 ? 27.098 6.463 -26.449 1.00 82.44 95 GLU A O 1
ATOM 727 N N . ILE A 1 96 ? 26.006 4.550 -26.031 1.00 86.62 96 ILE A N 1
ATOM 728 C CA . ILE A 1 96 ? 26.105 4.667 -24.567 1.00 86.62 96 ILE A CA 1
ATOM 729 C C . ILE A 1 96 ? 27.576 4.648 -24.128 1.00 86.62 96 ILE A C 1
ATOM 731 O O . ILE A 1 96 ? 28.008 5.520 -23.372 1.00 86.62 96 ILE A O 1
ATOM 735 N N . ARG A 1 97 ? 28.369 3.696 -24.638 1.00 87.12 97 ARG A N 1
ATOM 736 C CA . ARG A 1 97 ? 29.809 3.593 -24.347 1.00 87.12 97 ARG A CA 1
ATOM 737 C C . ARG A 1 97 ? 30.587 4.792 -24.879 1.00 87.12 97 ARG A C 1
ATOM 739 O O . ARG A 1 97 ? 31.475 5.283 -24.189 1.00 87.12 97 ARG A O 1
ATOM 746 N N . ARG A 1 98 ? 30.230 5.299 -26.062 1.00 88.75 98 ARG A N 1
ATOM 747 C CA . ARG A 1 98 ? 30.817 6.511 -26.646 1.00 88.75 98 ARG A CA 1
ATOM 748 C C . ARG A 1 98 ? 30.596 7.720 -25.741 1.00 88.75 98 ARG A C 1
ATOM 750 O O . ARG A 1 98 ? 31.563 8.388 -25.387 1.00 88.75 98 ARG A O 1
ATOM 757 N N . LEU A 1 99 ? 29.355 7.979 -25.325 1.00 88.88 99 LEU A N 1
ATOM 758 C CA . LEU A 1 99 ? 29.029 9.106 -24.443 1.00 88.88 99 LEU A CA 1
ATOM 759 C C . LEU A 1 99 ? 29.694 8.969 -23.067 1.00 88.88 99 LEU A C 1
ATOM 761 O O . LEU A 1 99 ? 30.169 9.962 -22.513 1.00 88.88 99 LEU A O 1
ATOM 765 N N . PHE A 1 100 ? 29.784 7.747 -22.539 1.00 89.94 100 PHE A N 1
ATOM 766 C CA . PHE A 1 100 ? 30.487 7.480 -21.286 1.00 89.94 100 PHE A CA 1
ATOM 767 C C . PHE A 1 100 ? 32.002 7.703 -21.411 1.00 89.94 100 PHE A C 1
ATOM 769 O O . PHE A 1 100 ? 32.598 8.333 -20.540 1.00 89.94 100 PHE A O 1
ATOM 776 N N . GLY A 1 101 ? 32.617 7.289 -22.525 1.00 89.25 101 GLY A N 1
ATOM 777 C CA . GLY A 1 101 ? 34.022 7.573 -22.845 1.00 89.25 101 GLY A CA 1
ATOM 778 C C . GLY A 1 101 ? 34.318 9.064 -23.043 1.00 89.25 101 GLY A C 1
ATOM 779 O O . GLY A 1 101 ? 35.427 9.513 -22.773 1.00 89.25 101 GLY A O 1
ATOM 780 N N . MET A 1 102 ? 33.312 9.854 -23.431 1.00 89.75 102 MET A N 1
ATOM 781 C CA . MET A 1 102 ? 33.375 11.323 -23.451 1.00 89.75 102 MET A CA 1
ATOM 782 C C . MET A 1 102 ? 33.194 11.965 -22.060 1.00 89.75 102 MET A C 1
ATOM 784 O O . MET A 1 102 ? 33.139 13.189 -21.955 1.00 89.75 102 MET A O 1
ATOM 788 N N . GLY A 1 103 ? 33.078 11.168 -20.992 1.00 91.06 103 GLY A N 1
ATOM 789 C CA . GLY A 1 103 ? 32.964 11.642 -19.610 1.00 91.06 103 GLY A CA 1
ATOM 790 C C . GLY A 1 103 ? 31.552 12.048 -19.176 1.00 91.06 103 GLY A C 1
ATOM 791 O O . GLY A 1 103 ? 31.394 12.650 -18.113 1.00 91.06 103 GLY A O 1
ATOM 792 N N . ARG A 1 104 ? 30.510 11.736 -19.962 1.00 89.94 104 ARG A N 1
ATOM 793 C CA . ARG A 1 104 ? 29.115 12.001 -19.566 1.00 89.94 104 ARG A CA 1
ATOM 794 C C . ARG A 1 104 ? 28.691 11.090 -18.418 1.00 89.94 104 ARG A C 1
ATOM 796 O O . ARG A 1 104 ? 28.992 9.896 -18.404 1.00 89.94 104 ARG A O 1
ATOM 803 N N . LYS A 1 105 ? 27.920 11.631 -17.471 1.00 91.56 105 LYS A N 1
ATOM 804 C CA . LYS A 1 105 ? 27.362 10.838 -16.366 1.00 91.56 105 LYS A CA 1
ATOM 805 C C . LYS A 1 105 ? 26.212 9.960 -16.857 1.00 91.56 105 LYS A C 1
ATOM 807 O O . LYS A 1 105 ? 25.462 10.341 -17.752 1.00 91.56 105 LYS A O 1
ATOM 812 N N . ARG A 1 106 ? 26.000 8.812 -16.203 1.00 87.44 106 ARG A N 1
ATOM 813 C CA . ARG A 1 106 ? 24.911 7.860 -16.520 1.00 87.44 106 ARG A CA 1
ATOM 814 C C . ARG A 1 106 ? 23.529 8.528 -16.592 1.00 87.44 106 ARG A C 1
ATOM 816 O O . ARG A 1 106 ? 22.730 8.185 -17.453 1.00 87.44 106 ARG A O 1
ATOM 823 N N . THR A 1 107 ? 23.276 9.513 -15.726 1.00 89.12 107 THR A N 1
ATOM 824 C CA . THR A 1 107 ? 22.041 10.317 -15.699 1.00 89.12 107 THR A CA 1
ATOM 825 C C . THR A 1 107 ? 21.870 11.185 -16.943 1.00 89.12 107 THR A C 1
ATOM 827 O O . THR A 1 107 ? 20.769 11.279 -17.476 1.00 89.12 107 THR A O 1
ATOM 830 N N . GLU A 1 108 ? 22.952 11.794 -17.432 1.00 86.06 108 GLU A N 1
ATOM 831 C CA . GLU A 1 108 ? 22.940 12.596 -18.658 1.00 86.06 108 GLU A CA 1
ATOM 832 C C . GLU A 1 108 ? 22.725 11.709 -19.884 1.00 86.06 108 GLU A C 1
ATOM 834 O O . GLU A 1 108 ? 21.948 12.064 -20.764 1.00 86.06 108 GLU A O 1
ATOM 839 N N . ILE A 1 109 ? 23.360 10.534 -19.917 1.00 86.38 109 ILE A N 1
ATOM 840 C CA . ILE A 1 109 ? 23.213 9.564 -21.011 1.00 86.38 109 ILE A CA 1
ATOM 841 C C . ILE A 1 109 ? 21.771 9.044 -21.080 1.00 86.38 109 ILE A C 1
ATOM 843 O O . ILE A 1 109 ? 21.171 9.048 -22.153 1.00 86.38 109 ILE A O 1
ATOM 847 N N . ALA A 1 110 ? 21.187 8.668 -19.937 1.00 85.25 110 ALA A N 1
ATOM 848 C CA . ALA A 1 110 ? 19.792 8.235 -19.850 1.00 85.25 110 ALA A CA 1
ATOM 849 C C . ALA A 1 110 ? 18.817 9.327 -20.327 1.00 85.25 110 ALA A C 1
ATOM 851 O O . ALA A 1 110 ? 17.864 9.041 -21.052 1.00 85.25 110 ALA A O 1
ATOM 852 N N . ALA A 1 111 ? 19.078 10.588 -19.963 1.00 85.56 111 ALA A N 1
ATOM 853 C CA . ALA A 1 111 ? 18.262 11.725 -20.378 1.00 85.56 111 ALA A CA 1
ATOM 854 C C . ALA A 1 111 ? 18.395 12.036 -21.881 1.00 85.56 111 ALA A C 1
ATOM 856 O O . ALA A 1 111 ? 17.381 12.243 -22.549 1.00 85.56 111 ALA A O 1
ATOM 857 N N . LEU A 1 112 ? 19.621 12.036 -22.418 1.00 84.38 112 LEU A N 1
ATOM 858 C CA . LEU A 1 112 ? 19.913 12.311 -23.831 1.00 84.38 112 LEU A CA 1
ATOM 859 C C . LEU A 1 112 ? 19.287 11.267 -24.756 1.00 84.38 112 LEU A C 1
ATOM 861 O O . LEU A 1 112 ? 18.660 11.615 -25.752 1.00 84.38 112 LEU A O 1
ATOM 865 N N . LEU A 1 113 ? 19.432 9.994 -24.397 1.00 83.81 113 LEU A N 1
ATOM 866 C CA . LEU A 1 113 ? 18.950 8.868 -25.193 1.00 83.81 113 LEU A CA 1
ATOM 867 C C . LEU A 1 113 ? 17.500 8.481 -24.872 1.00 83.81 113 LEU A C 1
ATOM 869 O O . LEU A 1 113 ? 16.967 7.540 -25.454 1.00 83.81 113 LEU A O 1
ATOM 873 N N . ARG A 1 114 ? 16.856 9.196 -23.935 1.00 82.31 114 ARG A N 1
ATOM 874 C CA . ARG A 1 114 ? 15.505 8.902 -23.425 1.00 82.31 114 ARG A CA 1
ATOM 875 C C . ARG A 1 114 ? 15.327 7.418 -23.093 1.00 82.31 114 ARG A C 1
ATOM 877 O O . ARG A 1 114 ? 14.292 6.822 -23.388 1.00 82.31 114 ARG A O 1
ATOM 884 N N . CYS A 1 115 ? 16.352 6.824 -22.488 1.00 76.69 115 CYS A N 1
ATOM 885 C CA . CYS A 1 115 ? 16.397 5.402 -22.190 1.00 76.69 115 CYS A CA 1
ATOM 886 C C . CYS A 1 115 ? 16.409 5.152 -20.677 1.00 76.69 115 CYS A C 1
ATOM 888 O O . CYS A 1 115 ? 16.897 5.983 -19.905 1.00 76.69 115 CYS A O 1
ATOM 890 N N . PRO A 1 116 ? 15.842 4.026 -20.212 1.00 85.19 116 PRO A N 1
ATOM 891 C CA . PRO A 1 116 ? 15.833 3.713 -18.792 1.00 85.19 116 PRO A CA 1
ATOM 892 C C . PRO A 1 116 ? 17.252 3.415 -18.290 1.00 85.19 116 PRO A C 1
ATOM 894 O O . PRO A 1 116 ? 18.048 2.789 -18.986 1.00 85.19 116 PRO A O 1
ATOM 897 N N . TYR A 1 117 ? 17.543 3.779 -17.035 1.00 84.88 117 TYR A N 1
ATOM 898 C CA . TYR A 1 117 ? 18.853 3.564 -16.396 1.00 84.88 117 TYR A CA 1
ATOM 899 C C . TYR A 1 117 ? 19.371 2.131 -16.524 1.00 84.88 117 TYR A C 1
ATOM 901 O O . TYR A 1 117 ? 20.548 1.930 -16.781 1.00 84.88 117 TYR A O 1
ATOM 909 N N . ARG A 1 118 ? 18.474 1.140 -16.452 1.00 83.38 118 ARG A N 1
ATOM 910 C CA . ARG A 1 118 ? 18.815 -0.281 -16.616 1.00 83.38 118 ARG A CA 1
ATOM 911 C C . ARG A 1 118 ? 19.479 -0.593 -17.959 1.00 83.38 118 ARG A C 1
ATOM 913 O O . ARG A 1 118 ? 20.308 -1.487 -18.016 1.00 83.38 118 ARG A O 1
ATOM 920 N N . VAL A 1 119 ? 19.129 0.130 -19.023 1.00 82.81 119 VAL A N 1
ATOM 921 C CA . VAL A 1 119 ? 19.734 -0.028 -20.357 1.00 82.81 119 VAL A CA 1
ATOM 922 C C . VAL A 1 119 ? 21.119 0.616 -20.400 1.00 82.81 119 VAL A C 1
ATOM 924 O O . VAL A 1 119 ? 22.033 0.050 -20.992 1.00 82.81 119 VAL A O 1
ATOM 927 N N . VAL A 1 120 ? 21.303 1.753 -19.722 1.00 84.31 120 VAL A N 1
ATOM 928 C CA . VAL A 1 120 ? 22.622 2.386 -19.560 1.00 84.31 120 VAL A CA 1
ATOM 929 C C . VAL A 1 120 ? 23.549 1.492 -18.741 1.00 84.31 120 VAL A C 1
ATOM 931 O O . VAL A 1 120 ? 24.678 1.248 -19.155 1.00 84.31 120 VAL A O 1
ATOM 934 N N . ASP A 1 121 ? 23.062 0.952 -17.625 1.00 86.31 121 ASP A N 1
ATOM 935 C CA . ASP A 1 121 ? 23.824 0.031 -16.783 1.00 86.31 121 ASP A CA 1
ATOM 936 C C . ASP A 1 121 ? 24.148 -1.269 -17.532 1.00 86.31 121 ASP A C 1
ATOM 938 O O . ASP A 1 121 ? 25.290 -1.706 -17.500 1.00 86.31 121 ASP A O 1
ATOM 942 N N . ALA A 1 122 ? 23.204 -1.844 -18.286 1.00 84.31 122 ALA A N 1
ATOM 943 C CA . ALA A 1 122 ? 23.451 -3.044 -19.093 1.00 84.31 122 ALA A CA 1
ATOM 944 C C . ALA A 1 122 ? 24.468 -2.828 -20.232 1.00 84.31 122 ALA A C 1
ATOM 946 O O . ALA A 1 122 ? 25.131 -3.772 -20.646 1.00 84.31 122 ALA A O 1
ATOM 947 N N . ALA A 1 123 ? 24.599 -1.604 -20.752 1.00 83.50 123 ALA A N 1
ATOM 948 C CA . ALA A 1 123 ? 25.575 -1.278 -21.793 1.00 83.50 123 ALA A CA 1
ATOM 949 C C . ALA A 1 123 ? 26.981 -0.960 -21.244 1.00 83.50 123 ALA A C 1
ATOM 951 O O . ALA A 1 123 ? 27.954 -1.036 -22.006 1.00 83.50 123 ALA A O 1
ATOM 952 N N . LEU A 1 124 ? 27.074 -0.582 -19.961 1.00 82.00 124 LEU A N 1
ATOM 953 C CA . LEU A 1 124 ? 28.311 -0.242 -19.242 1.00 82.00 124 LEU A CA 1
ATOM 954 C C . LEU A 1 124 ? 28.812 -1.346 -18.294 1.00 82.00 124 LEU A C 1
ATOM 956 O O . LEU A 1 124 ? 29.912 -1.198 -17.762 1.00 82.00 124 LEU A O 1
ATOM 960 N N . ALA A 1 125 ? 28.005 -2.383 -18.049 1.00 78.88 125 ALA A N 1
ATOM 961 C CA . ALA A 1 125 ? 28.414 -3.624 -17.393 1.00 78.88 125 ALA A CA 1
ATOM 962 C C . ALA A 1 125 ? 29.417 -4.392 -18.264 1.00 78.88 125 ALA A C 1
ATOM 964 O O . ALA A 1 125 ? 30.357 -4.960 -17.669 1.00 78.88 125 ALA A O 1
#

InterPro domains:
  IPR009057 Homedomain-like superfamily [SSF46689] (2-56)

Organism: Rhizobium loti (NCBI:txid381)

Sequence (125 aa):
MIKPLSEDKRREIMRLYVAGVPTAEIAKAFGMSASYPSQLAARLNVTRRVQHEPRDPEAAAEKRHARAEAAAKVKAAPPKPEPSLEPMNVNSAAEIRRLFGMGRKRTEIAALLRCPYRVVDAALA

pLDDT: mean 70.05, std 17.81, range [37.56, 91.56]

Radius of gyration: 25.53 Å; chains: 1; bounding box: 58×34×56 Å